Protein AF-A0A815F701-F1 (afdb_monomer_lite)

Sequence (162 aa):
MPEIGQCTHITCDNEIKELYKCHCCLRLICLYHLNIHAEITKQNNNRRLDNLRNELNTVVNTLKLIVEEKLLTIEHEQNLIKQAKKFLDISSSSIDELQNIFEKINQTIALNRLEGIMMKVEPSLSQTKYCSRVSDYNKENMNSNENSIDEAFIKLEGINLV

Secondary structure (DSSP, 8-state):
---TT----TTS-TT---EEE-TTT--EEEHHHHHHHHHHHHHHHHHHHHHHHHHHHHHHHHHHHHHHHHHHHHHHHHHHHHHHHHHHHHHHHHHHHHHHHHHHHHHHHHHHHHHHHHHHHHHHHHHHHHHTTSTTSS-SS---------------------

Structure (mmCIF, N/CA/C/O backbone):
data_AF-A0A815F701-F1
#
_entry.id   AF-A0A815F701-F1
#
loop_
_atom_site.group_PDB
_atom_site.id
_atom_site.type_symbol
_atom_site.label_atom_id
_atom_site.label_alt_id
_atom_site.label_comp_id
_atom_site.label_asym_id
_atom_site.label_entity_id
_atom_site.label_seq_id
_atom_site.pdbx_PDB_ins_code
_atom_site.Cartn_x
_atom_site.Cartn_y
_atom_site.Cartn_z
_atom_site.occupancy
_atom_site.B_iso_or_equiv
_atom_site.auth_seq_id
_atom_site.auth_comp_id
_atom_site.auth_asym_id
_atom_site.auth_atom_id
_atom_site.pdbx_PDB_model_num
ATOM 1 N N . MET A 1 1 ? 25.990 18.582 -64.275 1.00 34.72 1 MET A N 1
ATOM 2 C CA . MET A 1 1 ? 25.070 17.817 -63.406 1.00 34.72 1 MET A CA 1
ATOM 3 C C . MET A 1 1 ? 25.940 16.939 -62.521 1.00 34.72 1 MET A C 1
ATOM 5 O O . MET A 1 1 ? 26.753 16.232 -63.102 1.00 34.72 1 MET A O 1
ATOM 9 N N . PRO A 1 2 ? 25.894 17.030 -61.181 1.00 40.31 2 PRO A N 1
ATOM 10 C CA . PRO A 1 2 ? 26.675 16.122 -60.352 1.00 40.31 2 PRO A CA 1
ATOM 11 C C . PRO A 1 2 ? 26.064 14.722 -60.446 1.00 40.31 2 PRO A C 1
ATOM 13 O O . PRO A 1 2 ? 24.851 14.562 -60.306 1.00 40.31 2 PRO A O 1
ATOM 16 N N . GLU A 1 3 ? 26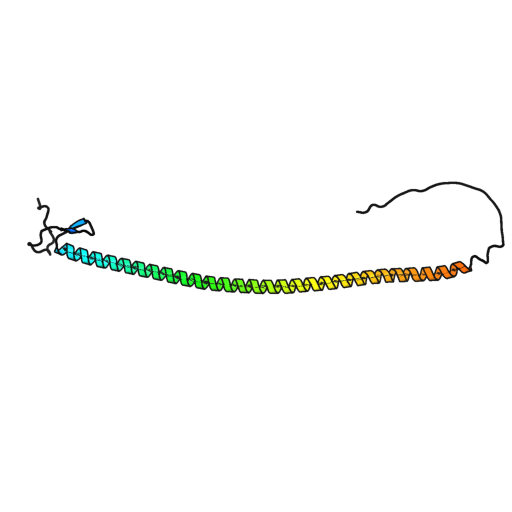.905 13.739 -60.758 1.00 44.25 3 GLU A N 1
ATOM 17 C CA . GLU A 1 3 ? 26.537 12.332 -60.877 1.00 44.25 3 GLU A CA 1
ATOM 18 C C . GLU A 1 3 ? 25.880 11.854 -59.579 1.00 44.25 3 GLU A C 1
ATOM 20 O O . GLU A 1 3 ? 26.433 11.984 -58.483 1.00 44.25 3 GLU A O 1
ATOM 25 N N . ILE A 1 4 ? 24.666 11.323 -59.711 1.00 48.84 4 ILE A N 1
ATOM 26 C CA . ILE A 1 4 ? 23.934 10.679 -58.625 1.00 48.84 4 ILE A CA 1
ATOM 27 C C . ILE A 1 4 ? 24.775 9.478 -58.194 1.00 48.84 4 ILE A C 1
ATOM 29 O O . ILE A 1 4 ? 24.791 8.463 -58.883 1.00 48.84 4 ILE A O 1
ATOM 33 N N . GLY A 1 5 ? 25.496 9.605 -57.081 1.00 55.97 5 GLY A N 1
ATOM 34 C CA . GLY A 1 5 ? 26.254 8.484 -56.535 1.00 55.97 5 GLY A CA 1
ATOM 35 C C . GLY A 1 5 ? 27.628 8.779 -55.953 1.00 55.97 5 GLY A C 1
ATOM 36 O O . GLY A 1 5 ? 28.310 7.806 -55.686 1.00 55.97 5 GLY A O 1
ATOM 37 N N . GLN A 1 6 ? 28.059 10.034 -55.759 1.00 55.12 6 GLN A N 1
ATOM 38 C CA . GLN A 1 6 ? 29.377 10.327 -55.167 1.00 55.12 6 GLN A CA 1
ATOM 39 C C . GLN A 1 6 ? 29.263 11.176 -53.895 1.00 55.12 6 GLN A C 1
ATOM 41 O O . GLN A 1 6 ? 28.536 12.169 -53.852 1.00 55.12 6 GLN A O 1
ATOM 46 N N . CYS A 1 7 ? 29.991 10.793 -52.843 1.00 62.03 7 CYS A N 1
ATOM 47 C CA . CYS A 1 7 ? 30.095 11.591 -51.622 1.00 62.03 7 CYS A CA 1
ATOM 48 C C . CYS A 1 7 ? 30.916 12.864 -51.880 1.00 62.03 7 CYS A C 1
ATOM 50 O O . CYS A 1 7 ? 32.040 12.785 -52.362 1.00 62.03 7 CYS A O 1
ATOM 52 N N . THR A 1 8 ? 30.368 14.035 -51.546 1.00 61.38 8 THR A N 1
ATOM 53 C CA . THR A 1 8 ? 31.003 15.347 -51.783 1.00 61.38 8 THR A CA 1
ATOM 54 C C . THR A 1 8 ? 31.786 15.881 -50.579 1.00 61.38 8 THR A C 1
ATOM 56 O O . THR A 1 8 ? 32.183 17.044 -50.571 1.00 61.38 8 THR A O 1
ATOM 59 N N . HIS A 1 9 ? 31.962 15.080 -49.525 1.00 64.50 9 HIS A N 1
ATOM 60 C CA . HIS A 1 9 ? 32.688 15.507 -48.330 1.00 64.50 9 HIS A CA 1
ATOM 61 C C . HIS A 1 9 ? 34.199 15.460 -48.564 1.00 64.50 9 HIS A C 1
ATOM 63 O O . HIS A 1 9 ? 34.733 14.440 -48.985 1.00 64.50 9 HIS A O 1
ATOM 69 N N . ILE A 1 10 ? 34.878 16.555 -48.208 1.00 62.44 10 ILE A N 1
ATOM 70 C CA . ILE A 1 10 ? 36.326 16.776 -48.394 1.00 62.44 10 ILE A CA 1
ATOM 71 C C . ILE A 1 10 ? 37.181 15.716 -47.673 1.00 62.44 10 ILE A C 1
ATOM 73 O O . ILE A 1 10 ? 38.316 15.469 -48.058 1.00 62.44 10 ILE A O 1
ATOM 77 N N . THR A 1 11 ? 36.635 15.076 -46.637 1.00 64.31 11 THR A N 1
ATOM 78 C CA . THR A 1 11 ? 37.301 14.038 -45.837 1.00 64.31 11 THR A CA 1
ATOM 79 C C . THR A 1 11 ? 37.167 12.624 -46.404 1.00 64.31 11 THR A C 1
ATOM 81 O O . THR A 1 11 ? 37.708 11.691 -45.820 1.00 64.31 11 THR A O 1
ATOM 84 N N . CYS A 1 12 ? 36.419 12.431 -47.493 1.00 64.31 12 CYS A N 1
ATOM 85 C CA . CYS A 1 12 ? 36.305 11.134 -48.155 1.00 64.31 12 CYS A CA 1
ATOM 86 C C . CYS A 1 12 ? 37.331 11.041 -49.281 1.00 64.31 12 CYS A C 1
ATOM 88 O O . CYS A 1 12 ? 37.270 11.821 -50.231 1.00 64.31 12 CYS A O 1
ATOM 90 N N . ASP A 1 13 ? 38.240 10.070 -49.189 1.00 60.53 13 ASP A N 1
ATOM 91 C CA . ASP A 1 13 ? 39.176 9.769 -50.269 1.00 60.53 13 ASP A CA 1
ATOM 92 C C . ASP A 1 13 ? 38.428 9.461 -51.573 1.00 60.53 13 ASP A C 1
ATOM 94 O O . ASP A 1 13 ? 37.349 8.858 -51.575 1.00 60.53 13 ASP A O 1
ATOM 98 N N . ASN A 1 14 ? 39.022 9.867 -52.699 1.00 56.03 14 ASN A N 1
ATOM 99 C CA . ASN A 1 14 ? 38.428 9.787 -54.039 1.00 56.03 14 ASN A CA 1
ATOM 100 C C . ASN A 1 14 ? 37.995 8.367 -54.464 1.00 56.03 14 ASN A C 1
ATOM 102 O O . ASN A 1 14 ? 37.222 8.242 -55.414 1.00 56.03 14 ASN A O 1
ATOM 106 N N . GLU A 1 15 ? 38.460 7.326 -53.769 1.00 53.72 15 GLU A N 1
ATOM 107 C CA . GLU A 1 15 ? 38.149 5.913 -54.018 1.00 53.72 15 GLU A CA 1
ATOM 108 C C . GLU A 1 15 ? 36.852 5.434 -53.330 1.00 53.72 15 GLU A C 1
ATOM 110 O O . GLU A 1 15 ? 36.256 4.451 -53.762 1.00 53.72 15 GLU A O 1
ATOM 115 N N . ILE A 1 16 ? 36.338 6.144 -52.314 1.00 56.97 16 ILE A N 1
ATOM 116 C CA . ILE A 1 16 ? 35.156 5.735 -51.525 1.00 56.97 16 ILE A CA 1
ATOM 117 C C . ILE A 1 16 ? 33.917 6.526 -51.967 1.00 56.97 16 ILE A C 1
ATOM 119 O O . ILE A 1 16 ? 33.257 7.215 -51.181 1.00 56.97 16 ILE A O 1
ATOM 123 N N . LYS A 1 17 ? 33.612 6.480 -53.264 1.00 63.09 17 LYS A N 1
ATOM 124 C CA . LYS A 1 17 ? 32.489 7.242 -53.826 1.00 63.09 17 LYS A CA 1
ATOM 125 C C . LYS A 1 17 ? 31.174 6.479 -53.842 1.00 63.09 17 LYS A C 1
ATOM 127 O O . LYS A 1 17 ? 30.142 7.135 -53.811 1.00 63.09 17 LYS A O 1
ATOM 132 N N . GLU A 1 18 ? 31.192 5.148 -53.804 1.00 70.69 18 GLU A N 1
ATOM 133 C CA . GLU A 1 18 ? 29.964 4.353 -53.759 1.00 70.69 18 GLU A CA 1
ATOM 134 C C . GLU A 1 18 ? 29.116 4.679 -52.522 1.00 70.69 18 GLU A C 1
ATOM 136 O O . GLU A 1 18 ? 29.595 4.699 -51.381 1.00 70.69 18 GLU A O 1
ATOM 141 N N . LEU A 1 19 ? 27.832 4.949 -52.760 1.00 79.31 19 LEU A N 1
ATOM 142 C CA . LEU A 1 19 ? 26.860 5.231 -51.714 1.00 79.31 19 LEU A CA 1
ATOM 143 C C . LEU A 1 19 ? 26.119 3.955 -51.319 1.00 79.31 19 LEU A C 1
ATOM 145 O O . LEU A 1 19 ? 25.514 3.279 -52.146 1.00 79.31 19 LEU A O 1
ATOM 149 N N . TYR A 1 20 ? 26.093 3.690 -50.021 1.00 80.56 20 TYR A N 1
ATOM 150 C CA . TYR A 1 20 ? 25.406 2.567 -49.405 1.00 80.56 20 TYR A CA 1
ATOM 151 C C . TYR A 1 20 ? 24.159 3.063 -48.679 1.00 80.56 20 TYR A C 1
ATOM 153 O O . TYR A 1 20 ? 24.140 4.147 -48.090 1.00 80.56 20 TYR A O 1
ATOM 161 N N . LYS A 1 21 ? 23.093 2.260 -48.691 1.00 80.94 21 LYS A N 1
ATOM 162 C CA . LYS A 1 21 ? 21.870 2.572 -47.950 1.00 80.94 21 LYS A CA 1
ATOM 163 C C . LYS A 1 21 ? 22.056 2.213 -46.478 1.00 80.94 21 LYS A C 1
ATOM 165 O O . LYS A 1 21 ? 22.204 1.047 -46.130 1.00 80.94 21 LYS A O 1
ATOM 170 N N . CYS A 1 22 ? 22.001 3.205 -45.598 1.00 79.56 22 CYS A N 1
ATOM 171 C CA . CYS A 1 22 ? 22.009 2.974 -44.161 1.00 79.56 22 CYS A CA 1
ATOM 172 C C . CYS A 1 22 ? 20.707 2.288 -43.725 1.00 79.56 22 CYS A C 1
ATOM 174 O O . CYS A 1 22 ? 19.621 2.826 -43.934 1.00 79.56 22 CYS A O 1
ATOM 176 N N . HIS A 1 23 ? 20.794 1.141 -43.054 1.00 80.50 23 HIS A N 1
ATOM 177 C CA . HIS A 1 23 ? 19.609 0.441 -42.547 1.00 80.50 23 HIS A CA 1
ATOM 178 C C . HIS A 1 23 ? 18.940 1.142 -41.355 1.00 80.50 23 HIS A C 1
ATOM 180 O O . HIS A 1 23 ? 17.753 0.937 -41.121 1.00 80.50 23 HIS A O 1
ATOM 186 N N . CYS A 1 24 ? 19.662 2.000 -40.627 1.00 77.00 24 CYS A N 1
ATOM 187 C CA . CYS A 1 24 ? 19.130 2.692 -39.451 1.00 77.00 24 CYS A CA 1
ATOM 188 C C . CYS A 1 24 ? 18.265 3.913 -39.803 1.00 77.00 24 CYS A C 1
ATOM 190 O O . CYS A 1 24 ? 17.319 4.215 -39.084 1.00 77.00 24 CYS A O 1
ATOM 192 N N . CYS A 1 25 ? 18.590 4.637 -40.879 1.00 80.81 25 CYS A N 1
ATOM 193 C CA . CYS A 1 25 ? 17.920 5.895 -41.243 1.00 80.81 25 CYS A CA 1
ATOM 194 C C . CYS A 1 25 ? 17.527 5.991 -42.727 1.00 80.81 25 CYS A C 1
ATOM 196 O O . CYS A 1 25 ? 17.038 7.029 -43.165 1.00 80.81 25 CYS A O 1
ATOM 198 N N . LEU A 1 26 ? 17.753 4.923 -43.502 1.00 82.44 26 LEU A N 1
ATOM 199 C CA . LEU A 1 26 ? 17.450 4.799 -44.934 1.00 82.44 26 LEU A CA 1
ATOM 200 C C . LEU A 1 26 ? 18.155 5.823 -45.844 1.00 82.44 26 LEU A C 1
ATOM 202 O O . LEU A 1 26 ? 17.826 5.908 -47.027 1.00 82.44 26 LEU A O 1
ATOM 206 N N . ARG A 1 27 ? 19.142 6.568 -45.326 1.00 80.94 27 ARG A N 1
ATOM 207 C CA . ARG A 1 27 ? 19.948 7.539 -46.086 1.00 80.94 27 ARG A CA 1
ATOM 208 C C . ARG A 1 27 ? 21.049 6.848 -46.890 1.00 80.94 27 ARG A C 1
ATOM 210 O O . ARG A 1 27 ? 21.624 5.867 -46.427 1.00 80.94 27 ARG A O 1
ATOM 217 N N . LEU A 1 28 ? 21.358 7.391 -48.065 1.00 81.50 28 LEU A N 1
ATOM 218 C CA . LEU A 1 28 ? 22.510 6.989 -48.873 1.00 81.50 28 LEU A CA 1
ATOM 219 C C . LEU A 1 28 ? 23.765 7.715 -48.376 1.00 81.50 28 LEU A C 1
ATOM 221 O O . LEU A 1 28 ? 23.789 8.944 -48.349 1.00 81.50 28 LEU A O 1
ATOM 225 N N . ILE A 1 29 ? 24.785 6.966 -47.963 1.00 82.62 29 ILE A N 1
ATOM 226 C CA . ILE A 1 29 ? 26.035 7.484 -47.388 1.00 82.62 29 ILE A CA 1
ATOM 227 C C . ILE A 1 29 ? 27.225 6.630 -47.838 1.00 82.62 29 ILE A C 1
ATOM 229 O O . ILE A 1 29 ? 27.071 5.432 -48.057 1.00 82.62 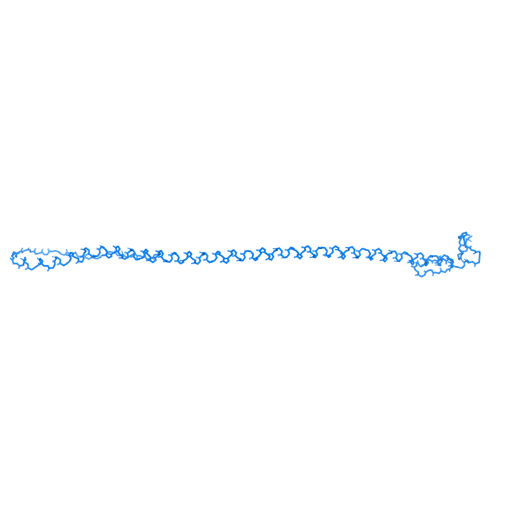29 ILE A O 1
ATOM 233 N N . CYS A 1 30 ? 28.412 7.224 -47.993 1.00 84.25 30 CYS A N 1
ATOM 234 C CA . CYS A 1 30 ? 29.614 6.447 -48.315 1.00 84.25 30 CYS A CA 1
ATOM 235 C C . CYS A 1 30 ? 30.034 5.559 -47.136 1.00 84.25 30 CYS A C 1
ATOM 237 O O . CYS A 1 30 ? 29.624 5.792 -45.996 1.00 84.25 30 CYS A O 1
ATOM 239 N N . LEU A 1 31 ? 30.888 4.570 -47.401 1.00 81.38 31 LEU A N 1
ATOM 240 C CA . LEU A 1 31 ? 31.313 3.583 -46.405 1.00 81.38 31 LEU A CA 1
ATOM 241 C C . LEU A 1 31 ? 31.932 4.216 -45.143 1.00 81.38 31 LEU A C 1
ATOM 243 O O . LEU A 1 31 ? 31.617 3.806 -44.027 1.00 81.38 31 LEU A O 1
ATOM 247 N N . TYR A 1 32 ? 32.748 5.263 -45.302 1.00 82.06 32 TYR A N 1
ATOM 248 C CA . TYR A 1 32 ? 33.343 5.994 -44.177 1.00 82.06 32 TYR A CA 1
ATOM 249 C C . TYR A 1 32 ? 32.273 6.629 -43.272 1.00 82.06 32 TYR A C 1
ATOM 251 O O . TYR A 1 32 ? 32.237 6.391 -42.063 1.00 82.06 32 TYR A O 1
ATOM 259 N N . HIS A 1 33 ? 31.336 7.376 -43.861 1.00 82.31 33 HIS A N 1
ATOM 260 C CA . HIS A 1 33 ? 30.236 7.989 -43.116 1.00 82.31 33 HIS A CA 1
ATOM 261 C C . HIS A 1 33 ? 29.234 6.962 -42.579 1.00 82.31 33 HIS A C 1
ATOM 263 O O . HIS A 1 33 ? 28.594 7.232 -41.566 1.00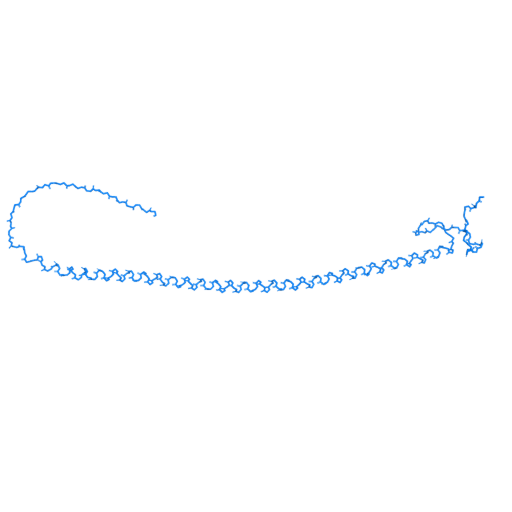 82.31 33 HIS A O 1
ATOM 269 N N . LEU A 1 34 ? 29.103 5.788 -43.208 1.00 83.69 34 LEU A N 1
ATOM 270 C CA . LEU A 1 34 ? 28.286 4.683 -42.707 1.00 83.69 34 LEU A CA 1
ATOM 271 C C . LEU A 1 34 ? 28.817 4.155 -41.371 1.00 83.69 34 LEU A C 1
ATOM 273 O O . LEU A 1 34 ? 28.028 3.999 -40.439 1.00 83.69 34 LEU A O 1
ATOM 277 N N . ASN A 1 35 ? 30.133 3.956 -41.255 1.00 83.00 35 ASN A N 1
ATOM 278 C CA . ASN A 1 35 ? 30.764 3.524 -40.005 1.00 83.00 35 ASN A CA 1
ATOM 279 C C . ASN A 1 35 ? 30.598 4.572 -38.896 1.00 83.00 35 ASN A C 1
ATOM 281 O O . ASN A 1 35 ? 30.107 4.242 -37.817 1.00 83.00 35 ASN A O 1
ATOM 285 N N . ILE A 1 36 ? 30.884 5.847 -39.184 1.00 85.62 36 ILE A N 1
ATOM 286 C CA . ILE A 1 36 ? 30.683 6.945 -38.221 1.00 85.62 36 ILE A CA 1
ATOM 287 C C . ILE A 1 36 ? 29.215 7.041 -37.793 1.00 85.62 36 ILE A C 1
ATOM 289 O O . ILE A 1 36 ? 28.902 7.159 -36.609 1.00 85.62 36 ILE A O 1
ATOM 293 N N . HIS A 1 37 ? 28.283 6.965 -38.744 1.00 84.69 37 HIS A N 1
ATOM 294 C CA . HIS A 1 37 ? 26.856 7.029 -38.448 1.00 84.69 37 HIS A CA 1
ATOM 295 C C . HIS A 1 37 ? 26.404 5.851 -37.573 1.00 84.69 37 HIS A C 1
ATOM 297 O O . HIS A 1 37 ? 25.588 6.042 -36.667 1.00 84.69 37 HIS A O 1
ATOM 303 N N . ALA A 1 38 ? 26.919 4.641 -37.813 1.00 85.62 38 ALA A N 1
ATOM 304 C CA . ALA A 1 38 ? 26.639 3.472 -36.984 1.00 85.62 38 ALA A CA 1
ATOM 305 C C . ALA A 1 38 ? 27.147 3.665 -35.543 1.00 85.62 38 ALA A C 1
ATOM 307 O O . ALA A 1 38 ? 26.405 3.398 -34.593 1.00 85.62 38 ALA A O 1
ATOM 308 N N . GLU A 1 39 ? 28.359 4.198 -35.369 1.00 88.88 39 GLU A N 1
ATOM 309 C CA . GLU A 1 39 ? 28.930 4.506 -34.053 1.00 88.88 39 GLU A CA 1
ATOM 310 C C . GLU A 1 39 ? 28.128 5.576 -33.305 1.00 88.88 39 GLU A C 1
ATOM 312 O O . GLU A 1 39 ? 27.734 5.355 -32.157 1.00 88.88 39 GLU A O 1
ATOM 317 N N . ILE A 1 40 ? 27.804 6.693 -33.963 1.00 89.12 40 ILE A N 1
ATOM 318 C CA . ILE A 1 40 ? 26.986 7.769 -33.384 1.00 89.12 40 ILE A CA 1
ATOM 319 C C . ILE A 1 40 ? 25.601 7.242 -32.993 1.00 89.12 40 ILE A C 1
ATOM 321 O O . ILE A 1 40 ? 25.105 7.528 -31.903 1.00 89.12 40 ILE A O 1
ATOM 325 N N . THR A 1 41 ? 24.972 6.434 -33.852 1.00 88.38 41 THR A N 1
ATOM 326 C CA . THR A 1 41 ? 23.658 5.835 -33.566 1.00 88.38 41 THR A CA 1
ATOM 327 C C . THR A 1 41 ? 23.726 4.938 -32.331 1.00 88.38 41 THR A C 1
ATOM 329 O O . THR A 1 41 ? 22.868 5.025 -31.451 1.00 88.38 41 THR A O 1
ATOM 332 N N . LYS A 1 42 ? 24.772 4.112 -32.219 1.00 90.94 42 LYS A N 1
ATOM 333 C CA . LYS A 1 42 ? 25.002 3.253 -31.052 1.00 90.94 42 LYS A CA 1
ATOM 334 C C . LYS A 1 42 ? 25.203 4.074 -29.775 1.00 90.94 42 LYS A C 1
ATOM 336 O O . LYS A 1 42 ? 24.579 3.769 -28.760 1.00 90.94 42 LYS A O 1
ATOM 341 N N . GLN A 1 43 ? 26.020 5.125 -29.820 1.00 93.62 43 GLN A N 1
ATOM 342 C CA . GLN A 1 43 ? 26.246 6.014 -28.676 1.00 93.62 43 GLN A CA 1
ATOM 343 C C . GLN A 1 43 ? 24.960 6.721 -28.233 1.00 93.62 43 GLN A C 1
ATOM 345 O O . GLN A 1 43 ? 24.647 6.740 -27.043 1.00 93.62 43 GLN A O 1
ATOM 350 N N . ASN A 1 44 ? 24.174 7.238 -29.180 1.00 93.06 44 ASN A N 1
ATOM 351 C CA . ASN A 1 44 ? 22.894 7.883 -28.887 1.00 93.06 44 ASN A CA 1
ATOM 352 C C . ASN A 1 44 ? 21.896 6.912 -28.248 1.00 93.06 44 ASN A C 1
ATOM 354 O O . ASN A 1 44 ? 21.219 7.271 -27.284 1.00 93.06 44 ASN A O 1
ATOM 358 N N . ASN A 1 45 ? 21.834 5.673 -28.743 1.00 92.50 45 ASN A N 1
ATOM 359 C CA . ASN A 1 45 ? 20.985 4.636 -28.162 1.00 92.50 45 ASN A CA 1
ATOM 360 C C . ASN A 1 45 ? 21.412 4.286 -26.734 1.00 92.50 45 ASN A C 1
ATOM 362 O O . ASN A 1 45 ? 20.556 4.208 -25.856 1.00 92.50 45 ASN A O 1
ATOM 366 N N . ASN A 1 46 ? 22.715 4.146 -26.477 1.00 95.44 46 ASN A N 1
ATOM 367 C CA . ASN A 1 46 ? 23.230 3.905 -25.128 1.00 95.44 46 ASN A CA 1
ATOM 368 C C . ASN A 1 46 ? 22.874 5.054 -24.180 1.00 95.44 46 ASN A C 1
ATOM 370 O O . ASN A 1 46 ? 22.301 4.816 -23.123 1.00 95.44 46 ASN A O 1
ATOM 374 N N . ARG A 1 47 ? 23.095 6.306 -24.600 1.00 95.81 47 ARG A N 1
ATOM 375 C CA . ARG A 1 47 ? 22.729 7.485 -23.806 1.00 95.81 47 ARG A CA 1
ATOM 376 C C . ARG A 1 47 ? 21.233 7.527 -23.499 1.00 95.81 47 ARG A C 1
ATOM 378 O O . ARG A 1 47 ? 20.838 7.851 -22.383 1.00 95.81 47 ARG A O 1
ATOM 385 N N . ARG A 1 48 ? 20.388 7.183 -24.475 1.00 95.88 48 ARG A N 1
ATOM 386 C CA . ARG A 1 48 ? 18.937 7.102 -24.272 1.00 95.88 48 ARG A CA 1
ATOM 387 C C . ARG A 1 48 ? 18.570 6.009 -23.269 1.00 95.88 48 ARG A C 1
ATOM 389 O O . ARG A 1 48 ? 17.720 6.248 -22.419 1.00 95.88 48 ARG A O 1
ATOM 396 N N . LEU A 1 49 ? 19.197 4.836 -23.353 1.00 96.94 49 LEU A N 1
ATOM 397 C CA . LEU A 1 49 ? 18.983 3.754 -22.391 1.00 96.94 49 LEU A CA 1
ATOM 398 C C . LEU A 1 49 ? 19.409 4.157 -20.978 1.00 96.94 49 LEU A C 1
ATOM 400 O O . LEU A 1 49 ? 18.687 3.865 -20.030 1.00 96.94 49 LEU A O 1
ATOM 404 N N . ASP A 1 50 ? 20.531 4.856 -20.832 1.00 97.12 50 ASP A N 1
ATOM 405 C CA . ASP A 1 50 ? 21.002 5.323 -19.528 1.00 97.12 50 ASP A CA 1
ATOM 406 C C . ASP A 1 50 ? 20.076 6.393 -18.938 1.00 97.12 50 ASP A C 1
ATOM 408 O O . ASP A 1 50 ? 19.751 6.331 -17.754 1.00 97.12 50 ASP A O 1
ATOM 412 N N . ASN A 1 51 ? 19.551 7.307 -19.761 1.00 97.31 51 ASN A N 1
ATOM 413 C CA . ASN A 1 51 ? 18.521 8.252 -19.324 1.00 97.31 51 ASN A CA 1
ATOM 414 C C . ASN A 1 51 ? 17.262 7.525 -18.830 1.00 97.31 51 ASN A C 1
ATOM 416 O O . ASN A 1 51 ? 16.788 7.814 -17.737 1.00 97.31 51 ASN A O 1
ATOM 420 N N . LEU A 1 52 ? 16.765 6.539 -19.588 1.00 97.75 52 LEU A N 1
ATOM 421 C CA . LEU A 1 52 ? 15.593 5.750 -19.193 1.00 97.75 52 LEU A CA 1
ATOM 422 C C . LEU A 1 52 ? 15.835 4.960 -17.901 1.00 97.75 52 LEU A C 1
ATOM 424 O O . LEU A 1 52 ? 14.945 4.864 -17.060 1.00 97.75 52 LEU A O 1
ATOM 428 N N . ARG A 1 53 ? 17.040 4.409 -17.712 1.00 97.94 53 ARG A N 1
ATOM 429 C CA . ARG A 1 53 ? 17.430 3.746 -16.458 1.00 97.94 53 ARG A CA 1
ATOM 430 C C . ARG A 1 53 ? 17.425 4.721 -15.287 1.00 97.94 53 ARG A C 1
ATOM 432 O O . ARG A 1 53 ? 16.941 4.369 -14.216 1.00 97.94 53 ARG A O 1
ATOM 439 N N . ASN A 1 54 ? 17.938 5.931 -15.486 1.00 97.69 54 ASN A N 1
ATOM 440 C CA . ASN A 1 54 ? 17.954 6.958 -14.450 1.00 97.69 54 ASN A CA 1
ATOM 441 C C . ASN A 1 54 ? 16.537 7.414 -14.091 1.00 97.69 54 ASN A C 1
ATOM 443 O O . ASN A 1 54 ? 16.203 7.442 -12.911 1.00 97.69 54 ASN A O 1
ATOM 447 N N . GLU A 1 55 ? 15.691 7.686 -15.086 1.00 97.94 55 GLU A N 1
ATOM 448 C CA . GLU A 1 55 ? 14.278 8.021 -14.875 1.00 97.94 55 GLU A CA 1
ATOM 449 C C . GLU A 1 55 ? 13.550 6.911 -14.109 1.00 97.94 55 GLU A C 1
ATOM 451 O O . GLU A 1 55 ? 12.868 7.184 -13.120 1.00 97.94 55 GLU A O 1
ATOM 456 N N . LEU A 1 56 ? 13.754 5.648 -14.502 1.00 98.06 56 LEU A N 1
ATOM 457 C CA . LEU A 1 56 ? 13.185 4.498 -13.803 1.00 98.06 56 LEU A CA 1
ATOM 458 C C . LEU A 1 56 ? 13.659 4.432 -12.347 1.00 98.06 56 LEU A C 1
ATOM 460 O O . LEU A 1 56 ? 12.839 4.259 -11.448 1.00 98.06 56 LEU A O 1
ATOM 464 N N . ASN A 1 57 ? 14.958 4.606 -12.096 1.00 98.12 57 ASN A N 1
ATOM 465 C CA . ASN A 1 57 ? 15.512 4.608 -10.742 1.00 98.12 57 ASN A CA 1
ATOM 466 C C . ASN A 1 57 ? 14.919 5.733 -9.886 1.00 98.12 57 ASN A C 1
ATOM 468 O O . ASN A 1 57 ? 14.592 5.508 -8.721 1.00 98.12 57 ASN A O 1
ATOM 472 N N . THR A 1 58 ? 14.735 6.927 -10.451 1.00 98.19 58 THR A N 1
ATOM 473 C CA . THR A 1 58 ? 14.075 8.038 -9.760 1.00 98.19 58 THR A CA 1
ATOM 474 C C . THR A 1 58 ? 12.642 7.675 -9.386 1.00 98.19 58 THR A C 1
ATOM 476 O O . THR A 1 58 ? 12.276 7.808 -8.221 1.00 98.19 58 THR A O 1
ATOM 479 N N . VAL A 1 59 ? 11.854 7.151 -10.330 1.00 98.31 59 VAL A N 1
ATOM 480 C CA . VAL A 1 59 ? 10.461 6.748 -10.079 1.00 98.31 59 VAL A CA 1
ATOM 481 C C . VAL A 1 59 ? 10.380 5.660 -9.009 1.00 98.31 59 VAL A C 1
ATOM 483 O O . VAL A 1 59 ? 9.561 5.760 -8.097 1.00 98.31 59 VAL A O 1
ATOM 486 N N . VAL A 1 60 ? 11.246 4.646 -9.074 1.00 98.44 60 VAL A N 1
ATOM 487 C CA . VAL A 1 60 ? 11.304 3.567 -8.076 1.00 98.44 60 VAL A CA 1
ATOM 488 C C . VAL A 1 60 ? 11.610 4.122 -6.686 1.00 98.44 60 VAL A C 1
ATOM 490 O O . VAL A 1 60 ? 10.939 3.756 -5.721 1.00 98.44 60 VAL A O 1
ATOM 493 N N . ASN A 1 61 ? 12.571 5.039 -6.572 1.00 98.00 61 ASN A N 1
ATOM 494 C CA . ASN A 1 61 ? 12.911 5.661 -5.295 1.00 98.00 61 ASN A CA 1
ATOM 495 C C . ASN A 1 61 ? 11.760 6.513 -4.748 1.00 98.00 61 ASN A C 1
ATOM 497 O O . ASN A 1 61 ? 11.447 6.427 -3.562 1.00 98.00 61 ASN A O 1
ATOM 501 N N . THR A 1 62 ? 11.087 7.290 -5.598 1.00 98.19 62 THR A N 1
ATOM 502 C CA . THR A 1 62 ? 9.909 8.068 -5.194 1.00 98.19 62 THR A CA 1
ATOM 503 C C . THR A 1 62 ? 8.781 7.160 -4.711 1.00 98.19 62 THR A C 1
ATOM 505 O O . THR A 1 62 ? 8.203 7.413 -3.658 1.00 98.19 62 THR A O 1
ATOM 508 N N . LEU A 1 63 ? 8.493 6.074 -5.433 1.00 98.25 63 LEU A N 1
ATOM 509 C CA . LEU A 1 63 ? 7.480 5.101 -5.023 1.00 98.25 63 LEU A CA 1
ATOM 510 C C . LEU A 1 63 ? 7.824 4.454 -3.683 1.00 98.25 63 LEU A C 1
ATOM 512 O O . LEU A 1 63 ? 6.942 4.301 -2.843 1.00 98.25 63 LEU A O 1
ATOM 516 N N . LYS A 1 64 ? 9.097 4.116 -3.457 1.00 98.12 64 LYS A N 1
ATOM 517 C CA . LYS A 1 64 ? 9.555 3.556 -2.183 1.00 98.12 64 LYS A CA 1
ATOM 518 C C . LYS A 1 64 ? 9.272 4.505 -1.014 1.00 98.12 64 LYS A C 1
ATOM 520 O O . LYS A 1 64 ? 8.692 4.071 -0.024 1.00 98.12 64 LYS A O 1
ATOM 525 N N . LEU A 1 65 ? 9.603 5.790 -1.160 1.00 98.06 65 LEU A N 1
ATOM 526 C CA . LEU A 1 65 ? 9.341 6.804 -0.132 1.00 98.06 65 LEU A CA 1
ATOM 527 C C . LEU A 1 65 ? 7.842 6.967 0.151 1.00 98.06 65 LEU A C 1
ATOM 529 O O . LEU A 1 65 ? 7.437 7.012 1.308 1.00 98.06 65 LEU A O 1
ATOM 533 N N . ILE A 1 66 ? 7.009 6.993 -0.895 1.00 98.12 66 ILE A N 1
ATOM 534 C CA . ILE A 1 66 ? 5.549 7.080 -0.744 1.00 98.12 66 ILE A CA 1
ATOM 535 C C . ILE A 1 66 ? 5.012 5.866 0.021 1.00 98.12 66 ILE A C 1
ATOM 537 O O . ILE A 1 66 ? 4.164 6.010 0.899 1.00 98.12 66 ILE A O 1
ATOM 541 N N . VAL A 1 67 ? 5.488 4.661 -0.302 1.00 98.31 67 VAL A N 1
ATOM 542 C CA . VAL A 1 67 ? 5.070 3.438 0.396 1.00 98.31 67 VAL A CA 1
ATOM 543 C C . VAL A 1 67 ? 5.464 3.494 1.871 1.00 98.31 67 VAL A C 1
ATOM 545 O O . VAL A 1 67 ? 4.630 3.197 2.722 1.00 98.31 67 VAL A O 1
ATOM 548 N N . GLU A 1 68 ? 6.690 3.911 2.185 1.00 98.25 68 GLU A N 1
ATOM 549 C CA . GLU A 1 68 ? 7.158 4.069 3.568 1.00 98.25 68 GLU A CA 1
ATOM 550 C C . GLU A 1 68 ? 6.296 5.075 4.351 1.00 98.25 68 GLU A C 1
ATOM 552 O O . GLU A 1 68 ? 5.838 4.772 5.453 1.00 98.25 68 GLU A O 1
ATOM 557 N N . GLU A 1 69 ? 5.976 6.229 3.760 1.00 98.12 69 GLU A N 1
ATOM 558 C CA . GLU A 1 69 ? 5.094 7.234 4.368 1.00 98.12 69 GLU A CA 1
ATOM 559 C C . GLU A 1 69 ? 3.677 6.688 4.623 1.00 98.12 69 GLU A C 1
ATOM 561 O O . GLU A 1 69 ? 3.082 6.901 5.687 1.00 98.12 69 GLU A O 1
ATOM 566 N N . LYS A 1 70 ? 3.124 5.938 3.662 1.00 98.19 70 LYS A N 1
ATOM 567 C CA . LYS A 1 70 ? 1.800 5.321 3.812 1.00 98.19 70 LYS A CA 1
ATOM 568 C C . LYS A 1 70 ? 1.780 4.235 4.877 1.00 98.19 70 LYS A C 1
ATOM 570 O O . LYS A 1 70 ? 0.793 4.149 5.602 1.00 98.19 70 LYS A O 1
ATOM 575 N N . LEU A 1 71 ? 2.851 3.459 5.023 1.00 98.31 71 LEU A N 1
ATOM 576 C CA . LEU A 1 71 ? 2.961 2.478 6.103 1.00 98.31 71 LEU A CA 1
ATOM 577 C C . LEU A 1 71 ? 2.938 3.152 7.479 1.00 98.31 71 LEU A C 1
ATOM 579 O O . LEU A 1 71 ? 2.177 2.721 8.343 1.00 98.31 71 LEU A O 1
ATOM 583 N N . LEU A 1 72 ? 3.681 4.248 7.655 1.00 97.88 72 LEU A N 1
ATOM 584 C CA . LEU A 1 72 ? 3.658 5.029 8.898 1.00 97.88 72 LEU A CA 1
ATOM 585 C C . LEU A 1 72 ? 2.266 5.609 9.189 1.00 97.88 72 LEU A C 1
ATOM 587 O O . LEU A 1 72 ? 1.801 5.580 10.329 1.00 97.88 72 LEU A O 1
ATOM 591 N N . THR A 1 73 ? 1.577 6.097 8.155 1.00 98.00 73 THR A N 1
ATOM 592 C CA . THR A 1 73 ? 0.205 6.615 8.285 1.00 98.00 73 THR A CA 1
ATOM 593 C C . THR A 1 73 ? -0.754 5.520 8.755 1.00 98.00 73 THR A C 1
ATOM 595 O O . THR A 1 73 ? -1.510 5.723 9.703 1.00 98.00 73 THR A O 1
ATOM 598 N N . ILE A 1 74 ? -0.686 4.335 8.141 1.00 98.25 74 ILE A N 1
ATOM 599 C CA . ILE A 1 74 ? -1.518 3.182 8.511 1.00 98.25 74 ILE A CA 1
ATOM 600 C C . ILE A 1 74 ? -1.249 2.761 9.959 1.00 98.25 74 ILE A C 1
ATOM 602 O O . ILE A 1 74 ? -2.188 2.505 10.712 1.00 98.25 74 ILE A O 1
ATOM 606 N N . GLU A 1 75 ? 0.015 2.696 10.374 1.00 98.38 75 GLU A N 1
ATOM 607 C CA . GLU A 1 75 ? 0.376 2.357 11.752 1.00 98.38 75 GLU A CA 1
ATOM 608 C C . GLU A 1 75 ? -0.193 3.376 12.751 1.00 98.38 75 GLU A C 1
ATOM 610 O O . GLU A 1 75 ? -0.748 3.004 13.792 1.00 98.38 75 GLU A O 1
ATOM 615 N N . HIS A 1 76 ? -0.120 4.666 12.416 1.00 98.19 76 HIS A N 1
ATOM 616 C CA . HIS A 1 76 ? -0.700 5.725 13.231 1.00 98.19 76 HIS A CA 1
ATOM 617 C C . HIS A 1 76 ? -2.224 5.582 13.361 1.00 98.19 76 HIS A C 1
ATOM 619 O O . HIS A 1 76 ? -2.749 5.587 14.477 1.00 98.19 76 HIS A O 1
ATOM 625 N N . GLU A 1 77 ? -2.935 5.376 12.252 1.00 98.38 77 GLU A N 1
ATOM 626 C CA . GLU A 1 77 ? -4.386 5.164 12.253 1.00 98.38 77 GLU A CA 1
ATOM 627 C C . GLU A 1 77 ? -4.786 3.925 13.063 1.00 98.38 77 GLU A C 1
ATOM 629 O O . GLU A 1 77 ? -5.723 3.975 13.861 1.00 98.38 77 GLU A O 1
ATOM 634 N N . GLN A 1 78 ? -4.042 2.822 12.944 1.00 98.31 78 GLN A N 1
ATOM 635 C CA . GLN A 1 78 ? -4.274 1.628 13.757 1.00 98.31 78 GLN A CA 1
ATOM 636 C C . GLN A 1 78 ? -4.120 1.911 15.254 1.00 98.31 78 GLN A C 1
ATOM 638 O O . GLN A 1 78 ? -4.895 1.396 16.066 1.00 98.31 78 GLN A O 1
ATOM 643 N N . ASN A 1 79 ? -3.144 2.734 15.639 1.00 98.06 79 ASN A N 1
ATOM 644 C CA . ASN A 1 79 ? -2.965 3.142 17.028 1.00 98.06 79 ASN A CA 1
ATOM 645 C C . ASN A 1 79 ? -4.116 4.027 17.522 1.00 98.06 79 ASN A C 1
ATOM 647 O O . ASN A 1 79 ? -4.583 3.822 18.645 1.00 98.06 79 ASN A O 1
ATOM 651 N N . LEU A 1 80 ? -4.621 4.946 16.696 1.00 98.19 80 LEU A N 1
ATOM 652 C CA . LEU A 1 80 ? -5.810 5.740 17.021 1.00 98.19 80 LEU A CA 1
ATOM 653 C C . LEU A 1 80 ? -7.052 4.856 17.186 1.00 98.19 80 LEU A C 1
ATOM 655 O O . LEU A 1 80 ? -7.773 4.987 18.173 1.00 98.19 80 LEU A O 1
ATOM 659 N N . ILE A 1 81 ? -7.261 3.890 16.287 1.00 98.38 81 ILE A N 1
ATOM 660 C CA . ILE A 1 81 ? -8.370 2.929 16.379 1.00 98.38 81 ILE A CA 1
ATOM 661 C C . ILE A 1 81 ? -8.280 2.115 17.675 1.00 98.38 81 ILE A C 1
ATOM 663 O O . ILE A 1 81 ? -9.288 1.917 18.353 1.00 98.38 81 ILE A O 1
ATOM 667 N N . LYS A 1 82 ? -7.082 1.653 18.059 1.00 98.25 82 LYS A N 1
ATOM 668 C CA . LYS A 1 82 ? -6.878 0.938 19.331 1.00 98.25 82 LYS A CA 1
ATOM 669 C C . LYS A 1 82 ? -7.228 1.809 20.540 1.00 98.25 82 LYS A C 1
ATOM 671 O O . LYS A 1 82 ? -7.831 1.307 21.485 1.00 98.25 82 LYS A O 1
ATOM 676 N N . GLN A 1 83 ? -6.863 3.091 20.522 1.00 97.88 83 GLN A N 1
ATOM 677 C CA . GLN A 1 83 ? -7.210 4.030 21.593 1.00 97.88 83 GLN A CA 1
ATOM 678 C C . GLN A 1 83 ? -8.720 4.278 21.661 1.00 97.88 83 GLN A C 1
ATOM 680 O O . GLN A 1 83 ? -9.297 4.207 22.744 1.00 97.88 83 GLN A O 1
ATOM 685 N N . ALA A 1 84 ? -9.370 4.479 20.513 1.00 97.69 84 ALA A N 1
ATOM 686 C CA . ALA A 1 84 ? -10.816 4.654 20.434 1.00 97.69 84 ALA A CA 1
ATOM 687 C C . ALA A 1 84 ? -11.572 3.431 20.976 1.00 97.69 84 ALA A C 1
ATOM 689 O O . ALA A 1 84 ? -12.507 3.588 21.755 1.00 97.69 84 ALA A O 1
ATOM 690 N N . LYS A 1 85 ? -11.126 2.211 20.639 1.00 97.69 85 LYS A N 1
ATOM 691 C CA . LYS A 1 85 ? -11.701 0.973 21.191 1.00 97.69 85 LYS A CA 1
ATOM 692 C C . LYS A 1 85 ? -11.611 0.927 22.714 1.00 97.69 85 LYS A C 1
ATOM 694 O O . LYS A 1 85 ? -12.627 0.729 23.362 1.00 97.69 85 LYS A O 1
ATOM 699 N N . LYS A 1 86 ? -10.438 1.216 23.287 1.00 97.19 86 LYS A N 1
ATOM 700 C CA . LYS A 1 86 ? -10.275 1.277 24.750 1.00 97.19 86 LYS A CA 1
ATOM 701 C C . LYS A 1 86 ? -11.227 2.282 25.399 1.00 97.19 86 LYS A C 1
ATOM 703 O O . LYS A 1 86 ? -11.786 2.002 26.451 1.00 97.19 86 LYS A O 1
ATOM 708 N N . PHE A 1 87 ? -11.405 3.450 24.785 1.00 97.12 87 PHE A N 1
ATOM 709 C CA . PHE A 1 87 ? -12.326 4.463 25.296 1.00 97.12 87 PHE A CA 1
ATOM 710 C C . PHE A 1 87 ? -13.785 3.990 25.261 1.00 97.12 87 PHE A C 1
ATOM 712 O O . PHE A 1 87 ? -14.527 4.212 26.219 1.00 97.12 87 PHE A O 1
ATOM 719 N N . LEU A 1 88 ? -14.189 3.316 24.181 1.00 97.50 88 LEU A N 1
ATOM 720 C CA . LEU A 1 88 ? -15.518 2.716 24.065 1.00 97.50 88 LEU A CA 1
ATOM 721 C C . LEU A 1 88 ? -15.736 1.621 25.111 1.00 97.50 88 LEU A C 1
ATOM 723 O O . LEU A 1 88 ? -16.783 1.620 25.750 1.00 97.50 88 LEU A O 1
ATOM 727 N N . ASP A 1 89 ? -14.746 0.757 25.340 1.00 97.06 89 ASP A N 1
ATOM 728 C CA . ASP A 1 89 ? -14.830 -0.309 26.345 1.00 97.06 89 ASP A CA 1
ATOM 729 C C . ASP A 1 89 ? -15.020 0.271 27.757 1.00 97.06 89 ASP A C 1
ATOM 731 O O . ASP A 1 89 ? -15.903 -0.160 28.498 1.00 97.06 89 ASP A O 1
ATOM 735 N N . ILE A 1 90 ? -14.244 1.305 28.111 1.00 96.69 90 ILE A N 1
ATOM 736 C CA . ILE A 1 90 ? -14.386 2.018 29.391 1.00 96.69 90 ILE A CA 1
ATOM 737 C C . ILE A 1 90 ? -15.776 2.650 29.498 1.00 96.69 90 ILE A C 1
ATOM 739 O O . ILE A 1 90 ? -16.447 2.496 30.515 1.00 96.69 90 ILE A O 1
ATOM 743 N N . SER A 1 91 ? -16.225 3.330 28.442 1.00 96.56 91 SER A N 1
ATOM 744 C CA . SER A 1 91 ? -17.532 3.992 28.428 1.00 96.56 91 SER A CA 1
ATOM 745 C C . SER A 1 91 ? -18.677 2.990 28.576 1.00 96.56 91 SER A C 1
ATOM 747 O O . SER A 1 91 ? -19.620 3.257 29.315 1.00 96.56 91 SER A O 1
ATOM 749 N N . SER A 1 92 ? -18.584 1.828 27.922 1.00 96.88 92 SER A N 1
ATOM 750 C CA . SER A 1 92 ? -19.559 0.744 28.061 1.00 96.88 92 SER A CA 1
ATOM 751 C C . SER A 1 92 ? -19.620 0.250 29.503 1.00 96.88 92 SER A C 1
ATOM 753 O O . SER A 1 92 ? -20.701 0.200 30.079 1.00 96.88 92 SER A O 1
ATOM 755 N N . SER A 1 93 ? -18.463 -0.015 30.119 1.00 95.94 93 SER A N 1
ATOM 756 C CA . SER A 1 93 ? -18.396 -0.428 31.525 1.00 95.94 93 SER A CA 1
ATOM 757 C C . SER A 1 93 ? -19.019 0.615 32.458 1.00 95.94 93 SER A C 1
ATOM 759 O O . SER A 1 93 ? -19.762 0.266 33.371 1.00 95.94 93 SER A O 1
ATOM 761 N N . SER A 1 94 ? -18.762 1.905 32.225 1.00 95.81 94 SER A N 1
ATOM 762 C CA . SER A 1 94 ? -19.368 2.979 33.020 1.00 95.81 94 SER A CA 1
ATOM 763 C C . SER A 1 94 ? -20.886 3.068 32.839 1.00 95.81 94 SER A C 1
ATOM 765 O O . SER A 1 94 ? -21.598 3.368 33.795 1.00 95.81 94 SER A O 1
ATOM 767 N N . ILE A 1 95 ? -21.405 2.803 31.636 1.00 96.31 95 ILE A N 1
ATOM 768 C CA . ILE A 1 95 ? -22.852 2.742 31.390 1.00 96.31 95 ILE A CA 1
ATOM 769 C C . ILE A 1 95 ? -23.472 1.579 32.171 1.00 96.31 95 ILE A C 1
ATOM 771 O O . ILE A 1 95 ? -24.492 1.781 32.830 1.00 96.31 95 ILE A O 1
ATOM 775 N N . ASP A 1 96 ? -22.847 0.404 32.153 1.00 96.06 96 ASP A N 1
ATOM 776 C CA . ASP A 1 96 ? -23.329 -0.775 32.880 1.00 96.06 96 ASP A CA 1
ATOM 777 C C . ASP A 1 96 ? -23.350 -0.528 34.402 1.00 96.06 96 ASP A C 1
ATOM 779 O O . ASP A 1 96 ? -24.318 -0.860 35.094 1.00 96.06 96 ASP A O 1
ATOM 783 N N . GLU A 1 97 ? -22.319 0.132 34.938 1.00 95.75 97 GLU A N 1
ATOM 784 C CA . GLU A 1 97 ? -22.275 0.551 36.344 1.00 95.75 97 GLU A CA 1
ATOM 785 C C . GLU A 1 97 ? -23.402 1.533 36.691 1.00 95.75 97 GLU A C 1
ATOM 787 O O . GLU A 1 97 ? -24.083 1.365 37.708 1.00 95.75 97 GLU A O 1
ATOM 792 N N . LEU A 1 98 ? -23.642 2.537 35.841 1.00 95.69 98 LEU A N 1
ATOM 793 C CA . LEU A 1 98 ? -24.729 3.500 36.028 1.00 95.69 98 LEU A CA 1
ATOM 794 C C . LEU A 1 98 ? -26.105 2.829 35.984 1.00 95.69 98 LEU A C 1
ATOM 796 O O . LEU A 1 98 ? -26.972 3.178 36.787 1.00 95.69 98 LEU A O 1
ATOM 800 N N . GLN A 1 99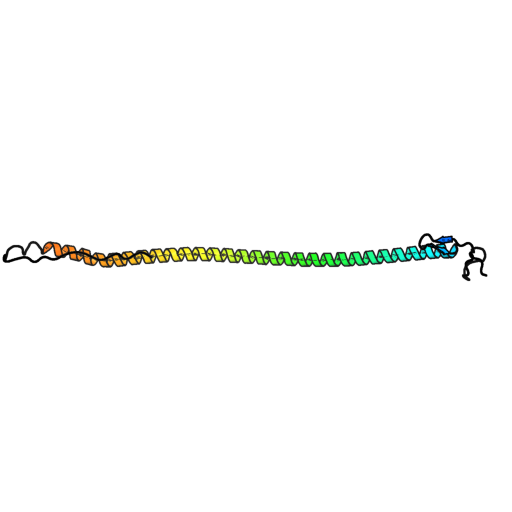 ? -26.307 1.854 35.096 1.00 95.12 99 GLN A N 1
ATOM 801 C CA . GLN A 1 99 ? -27.547 1.077 35.034 1.00 95.12 99 GLN A CA 1
ATOM 802 C C . GLN A 1 99 ? -27.793 0.313 36.340 1.00 95.12 99 GLN A C 1
ATOM 804 O O . GLN A 1 99 ? -28.889 0.391 36.896 1.00 95.12 99 GLN A O 1
ATOM 809 N N . ASN A 1 100 ? -26.766 -0.344 36.883 1.00 94.75 100 ASN A N 1
ATOM 810 C CA . ASN A 1 100 ? -26.852 -1.051 38.164 1.00 94.75 100 ASN A CA 1
ATOM 811 C C . ASN A 1 100 ? -27.171 -0.091 39.329 1.00 94.75 100 ASN A C 1
ATOM 813 O O . ASN A 1 100 ? -28.015 -0.374 40.181 1.00 94.75 100 ASN A O 1
ATOM 817 N N . ILE A 1 101 ? -26.539 1.087 39.358 1.00 94.81 101 ILE A N 1
ATOM 818 C CA . ILE A 1 101 ? -26.846 2.124 40.355 1.00 94.81 101 ILE A CA 1
ATOM 819 C C . ILE A 1 101 ? -28.306 2.576 40.234 1.00 94.81 101 ILE A C 1
ATOM 821 O O . ILE A 1 101 ? -29.005 2.671 41.245 1.00 94.81 101 ILE A O 1
ATOM 825 N N . PHE A 1 102 ? -28.787 2.827 39.016 1.00 94.56 102 PHE A N 1
ATOM 826 C CA . PHE A 1 102 ? -30.165 3.247 38.775 1.00 94.56 102 PHE A CA 1
ATOM 827 C C . PHE A 1 102 ? -31.175 2.183 39.221 1.00 94.56 102 PHE A C 1
ATOM 829 O O . PHE A 1 102 ? -32.185 2.506 39.849 1.00 94.56 102 PHE A O 1
ATOM 836 N N . GLU A 1 103 ? -30.881 0.906 38.976 1.00 95.19 103 GLU A N 1
ATOM 837 C CA . GLU A 1 103 ? -31.700 -0.210 39.444 1.00 95.19 103 GLU A CA 1
ATOM 838 C C . GLU A 1 103 ? -31.797 -0.240 40.977 1.00 95.19 103 GLU A C 1
ATOM 840 O O . GLU A 1 103 ? -32.898 -0.309 41.527 1.00 95.19 103 GLU A O 1
ATOM 845 N N . LYS A 1 104 ? -30.671 -0.084 41.684 1.00 93.38 104 LYS A N 1
ATOM 846 C CA . LYS A 1 104 ? -30.644 -0.017 43.157 1.00 93.38 104 LYS A CA 1
ATOM 847 C C . LYS A 1 104 ? -31.425 1.173 43.709 1.00 93.38 104 LYS A C 1
ATOM 849 O O . LYS A 1 104 ? -32.133 1.039 44.710 1.00 93.38 104 LYS A O 1
ATOM 854 N N . ILE A 1 105 ? -31.324 2.336 43.065 1.00 92.50 105 ILE A N 1
ATOM 855 C CA . ILE A 1 105 ? -32.115 3.519 43.430 1.00 92.50 105 ILE A CA 1
ATOM 856 C C . ILE A 1 105 ? -33.608 3.216 43.275 1.00 92.50 105 ILE A C 1
ATOM 858 O O . ILE A 1 105 ? -34.378 3.478 44.198 1.00 92.50 105 ILE A O 1
ATOM 862 N N . ASN A 1 106 ? -34.020 2.610 42.160 1.00 91.69 106 ASN A N 1
ATOM 863 C CA . ASN A 1 106 ? -35.419 2.246 41.934 1.00 91.69 106 ASN A CA 1
ATOM 864 C C . ASN A 1 106 ? -35.937 1.243 42.968 1.00 91.69 106 ASN A C 1
ATOM 866 O O . ASN A 1 106 ? -37.037 1.425 43.490 1.00 91.69 106 ASN A O 1
ATOM 870 N N . GLN A 1 107 ? -35.137 0.232 43.318 1.00 91.56 107 GLN A N 1
ATOM 871 C CA . GLN A 1 107 ? -35.466 -0.711 44.390 1.00 91.56 107 GLN A CA 1
ATOM 872 C C . GLN A 1 107 ? -35.646 0.012 45.733 1.00 91.56 107 GLN A C 1
ATOM 874 O O . GLN A 1 107 ? -36.629 -0.217 46.434 1.00 91.56 107 GLN A O 1
ATOM 879 N N . THR A 1 108 ? -34.753 0.949 46.060 1.00 88.62 108 THR A N 1
ATOM 880 C CA . THR A 1 108 ? -34.818 1.734 47.305 1.00 88.62 108 THR A CA 1
ATOM 881 C C . THR A 1 108 ? -36.059 2.628 47.346 1.00 88.62 108 THR A C 1
ATOM 883 O O . THR A 1 108 ? -36.759 2.684 48.354 1.00 88.62 108 THR A O 1
ATOM 886 N N . ILE A 1 109 ? -36.390 3.300 46.238 1.00 87.69 109 ILE A N 1
ATOM 887 C CA . ILE A 1 109 ? -37.611 4.110 46.119 1.00 87.69 109 ILE A CA 1
ATOM 888 C C . ILE A 1 109 ? -38.858 3.236 46.296 1.00 87.69 109 ILE A C 1
ATOM 890 O O . ILE A 1 109 ? -39.797 3.646 46.981 1.00 87.69 109 ILE A O 1
ATOM 894 N N . ALA A 1 110 ? -38.885 2.046 45.691 1.00 86.12 110 ALA A N 1
ATOM 895 C CA . ALA A 1 110 ? -39.998 1.112 45.828 1.00 86.12 110 ALA A CA 1
ATOM 896 C C . ALA A 1 110 ? -40.185 0.654 47.285 1.00 86.12 110 ALA A C 1
ATOM 898 O O . ALA A 1 110 ? -41.311 0.677 47.787 1.00 86.12 110 ALA A O 1
ATOM 899 N N . LEU A 1 111 ? -39.092 0.323 47.981 1.00 85.62 111 LEU A N 1
ATOM 900 C CA . LEU A 1 111 ? -39.109 -0.037 49.402 1.00 85.62 111 LEU A CA 1
ATOM 901 C C . LEU A 1 111 ? -39.602 1.119 50.281 1.00 85.62 111 LEU A C 1
ATOM 903 O O . LEU A 1 111 ? -40.542 0.936 51.049 1.00 85.62 111 LEU A O 1
ATOM 907 N N . ASN A 1 112 ? -39.074 2.331 50.101 1.00 81.12 112 ASN A N 1
ATOM 908 C CA . ASN A 1 112 ? -39.504 3.503 50.873 1.00 81.12 112 ASN A CA 1
ATOM 909 C C . ASN A 1 112 ? -40.994 3.830 50.664 1.00 81.12 112 ASN A C 1
ATOM 911 O O . ASN A 1 112 ? -41.681 4.272 51.585 1.00 81.12 112 ASN A O 1
ATOM 915 N N . ARG A 1 113 ? -41.526 3.613 49.452 1.00 76.62 113 ARG A N 1
ATOM 916 C CA . ARG A 1 113 ? -42.967 3.760 49.184 1.00 76.62 113 ARG A CA 1
ATOM 917 C C . ARG A 1 113 ? -43.790 2.717 49.940 1.00 76.62 113 ARG A C 1
ATOM 919 O O . ARG A 1 113 ? -44.830 3.072 50.488 1.00 76.62 113 ARG A O 1
ATOM 926 N N . LEU A 1 114 ? -43.332 1.466 49.986 1.00 72.56 114 LEU A N 1
ATOM 927 C CA . LEU A 1 114 ? -43.968 0.393 50.756 1.00 72.56 114 LEU A CA 1
ATOM 928 C C . LEU A 1 114 ? -43.949 0.684 52.260 1.00 72.56 114 LEU A C 1
ATOM 930 O O . LEU A 1 114 ? -44.993 0.582 52.899 1.00 72.56 114 LEU A O 1
ATOM 934 N N . GLU A 1 115 ? -42.817 1.124 52.810 1.00 69.06 115 GLU A N 1
ATOM 935 C CA . GLU A 1 115 ? -42.705 1.516 54.220 1.00 69.06 115 GLU A CA 1
ATOM 936 C C . GLU A 1 115 ? -43.610 2.706 54.555 1.00 69.06 115 GLU A C 1
ATOM 938 O O . GLU A 1 115 ? -44.325 2.680 55.554 1.00 69.06 115 GLU A O 1
ATOM 943 N N . GLY A 1 116 ? -43.672 3.720 53.688 1.00 60.31 116 GLY A N 1
ATOM 944 C CA . GLY A 1 116 ? -44.586 4.850 53.857 1.00 60.31 116 GLY A CA 1
ATOM 945 C C . GLY A 1 116 ? -46.069 4.459 53.798 1.00 60.31 116 GLY A C 1
ATOM 946 O O . GLY A 1 116 ? -46.898 5.108 54.437 1.00 60.31 116 GLY A O 1
ATOM 947 N N . ILE A 1 117 ? -46.422 3.402 53.058 1.00 59.62 117 ILE A N 1
ATOM 948 C CA . ILE A 1 117 ? -47.768 2.812 53.079 1.00 59.62 117 ILE A CA 1
ATOM 949 C C . ILE A 1 117 ? -47.973 2.027 54.379 1.00 59.62 117 ILE A C 1
ATOM 951 O O . ILE A 1 117 ? -48.974 2.249 55.054 1.00 59.62 117 ILE A O 1
ATOM 955 N N . MET A 1 118 ? -47.024 1.178 54.784 1.00 54.44 118 MET A N 1
ATOM 956 C CA . MET A 1 118 ? -47.099 0.418 56.039 1.00 54.44 118 MET A CA 1
ATOM 957 C C . MET A 1 118 ? -47.250 1.333 57.259 1.00 54.44 118 MET A C 1
ATOM 959 O O . MET A 1 118 ? -48.153 1.121 58.065 1.00 54.44 118 MET A O 1
ATOM 963 N N . MET A 1 119 ? -46.475 2.417 57.339 1.00 60.03 119 MET A N 1
ATOM 964 C CA . MET A 1 119 ? -46.590 3.428 58.394 1.00 60.03 119 MET A CA 1
ATOM 965 C C . MET A 1 119 ? -47.940 4.157 58.408 1.00 60.03 119 MET A C 1
ATOM 967 O O . MET A 1 119 ? -48.337 4.680 59.443 1.00 60.03 119 MET A O 1
ATOM 971 N N . LYS A 1 120 ? -48.659 4.229 57.280 1.00 57.53 120 LYS A N 1
ATOM 972 C CA . LYS A 1 120 ? -50.025 4.787 57.222 1.00 57.53 120 LYS A CA 1
ATOM 973 C C . LYS A 1 120 ? -51.097 3.746 57.562 1.00 57.53 120 LYS A C 1
ATOM 975 O O . LYS A 1 120 ? -52.187 4.107 58.010 1.00 57.53 120 LYS A O 1
ATOM 980 N N . VAL A 1 121 ? -50.792 2.464 57.378 1.00 53.03 121 VAL A N 1
ATOM 981 C CA . VAL A 1 121 ? -51.696 1.339 57.652 1.00 53.03 121 VAL A CA 1
ATOM 982 C C . VAL A 1 121 ? -51.619 0.879 59.121 1.00 53.03 121 VAL A C 1
ATOM 984 O O . VAL A 1 121 ? -52.633 0.499 59.704 1.00 53.03 121 VAL A O 1
ATOM 987 N N . GLU A 1 122 ? -50.466 0.982 59.785 1.00 47.44 122 GLU A N 1
ATOM 988 C CA . GLU A 1 122 ? -50.329 0.637 61.213 1.00 47.44 122 GLU A CA 1
ATOM 989 C C . GLU A 1 122 ? -51.192 1.490 62.174 1.00 47.44 122 GLU A C 1
ATOM 991 O O . GLU A 1 122 ? -51.822 0.916 63.074 1.00 47.44 122 GLU A O 1
ATOM 996 N N . PRO A 1 123 ? -51.331 2.820 61.993 1.00 49.69 123 PRO A N 1
ATOM 997 C CA . PRO A 1 123 ? -52.245 3.637 62.790 1.00 49.69 123 PRO A CA 1
ATOM 998 C C . PRO A 1 123 ? -53.717 3.258 62.582 1.00 49.69 123 PRO A C 1
ATOM 1000 O O . PRO A 1 123 ? -54.518 3.345 63.507 1.00 49.69 123 PRO A O 1
ATOM 1003 N N . SER A 1 124 ? -54.088 2.797 61.383 1.00 47.12 124 SER A N 1
ATOM 1004 C CA . SER A 1 124 ? -55.476 2.444 61.051 1.00 47.12 124 SER A CA 1
ATOM 1005 C C . SER A 1 124 ? -55.865 1.025 61.506 1.00 47.12 124 SER A C 1
ATOM 1007 O O . SER A 1 124 ? -57.023 0.781 61.862 1.00 47.12 124 SER A O 1
ATOM 1009 N N . LEU A 1 125 ? -54.906 0.097 61.615 1.00 49.69 125 LEU A N 1
ATOM 1010 C CA . LEU A 1 125 ? -55.112 -1.230 62.222 1.00 49.69 125 LEU A CA 1
ATOM 1011 C C . LEU A 1 125 ? -55.148 -1.203 63.759 1.00 49.69 125 LEU A C 1
ATOM 1013 O O . LEU A 1 125 ? -55.837 -2.008 64.390 1.00 49.69 125 LEU A O 1
ATOM 1017 N N . SER A 1 126 ? -54.438 -0.268 64.387 1.00 48.16 126 SER A N 1
ATOM 1018 C CA . SER A 1 126 ? -54.499 -0.071 65.842 1.00 48.16 126 SER A CA 1
ATOM 1019 C C . SER A 1 126 ? -55.791 0.637 66.282 1.00 48.16 126 SER A C 1
ATOM 1021 O O . SER A 1 126 ? -56.306 0.348 67.363 1.00 48.16 126 SER A O 1
ATOM 1023 N N . GLN A 1 127 ? -56.399 1.460 65.419 1.00 44.16 127 GLN A N 1
ATOM 1024 C CA . GLN A 1 127 ? -57.699 2.097 65.675 1.00 44.16 127 GLN A CA 1
ATOM 1025 C C . GLN A 1 127 ? -58.901 1.148 65.506 1.00 44.16 127 GLN A C 1
ATOM 1027 O O . GLN A 1 127 ? -59.889 1.253 66.236 1.00 44.16 127 GLN A O 1
ATOM 1032 N N . THR A 1 128 ? -58.819 0.160 64.612 1.00 43.72 128 THR A N 1
ATOM 1033 C CA . THR A 1 128 ? -59.907 -0.815 64.390 1.00 43.72 128 THR A CA 1
ATOM 1034 C C . THR A 1 128 ? -60.058 -1.833 65.529 1.00 43.72 128 THR A C 1
ATOM 1036 O O . THR A 1 128 ? -61.173 -2.289 65.799 1.00 43.72 128 THR A O 1
ATOM 1039 N N . LYS A 1 129 ? -58.995 -2.113 66.298 1.00 42.41 129 LYS A N 1
ATOM 1040 C CA . LYS A 1 129 ? -59.101 -2.910 67.539 1.00 42.41 129 LYS A CA 1
ATOM 1041 C C . LYS A 1 129 ? -59.774 -2.169 68.698 1.00 42.41 129 LYS A C 1
ATOM 1043 O O . LYS A 1 129 ? -60.295 -2.827 69.595 1.00 42.41 129 LYS A O 1
ATOM 1048 N N . TYR A 1 130 ? -59.816 -0.835 68.677 1.00 40.66 130 TYR A N 1
ATOM 1049 C CA . TYR A 1 130 ? -60.502 -0.048 69.709 1.00 40.66 130 TYR A CA 1
ATOM 1050 C C . TYR A 1 130 ? -61.995 0.171 69.399 1.00 40.66 130 TYR A C 1
ATOM 1052 O O . TYR A 1 130 ? -62.795 0.329 70.315 1.00 40.66 130 TYR A O 1
ATOM 1060 N N . CYS A 1 131 ? -62.400 0.095 68.125 1.00 41.53 131 CYS A N 1
ATOM 1061 C CA . CYS A 1 131 ? -63.795 0.307 67.717 1.00 41.53 131 CYS A CA 1
ATOM 1062 C C . CYS A 1 131 ? -64.690 -0.945 67.859 1.00 41.53 131 CYS A C 1
ATOM 1064 O O . CYS A 1 131 ? -65.910 -0.835 67.887 1.00 41.53 131 CYS A O 1
ATOM 1066 N N . SER A 1 132 ? -64.106 -2.137 68.029 1.00 42.69 132 SER A N 1
ATOM 1067 C CA . SER A 1 132 ? -64.872 -3.393 68.160 1.00 42.69 132 SER A CA 1
ATOM 1068 C C . SER A 1 132 ? -65.279 -3.738 69.603 1.00 42.69 132 SER A C 1
ATOM 1070 O O . SER A 1 132 ? -65.940 -4.745 69.822 1.00 42.69 132 SER A O 1
ATOM 1072 N N . ARG A 1 133 ? -64.879 -2.941 70.609 1.00 39.69 133 ARG A N 1
ATOM 1073 C CA . ARG A 1 133 ? -65.255 -3.150 72.028 1.00 39.69 133 ARG A CA 1
ATOM 1074 C C . ARG A 1 133 ? -66.330 -2.192 72.547 1.00 39.69 133 ARG A C 1
ATOM 1076 O O . ARG A 1 133 ? -66.743 -2.330 73.692 1.00 39.69 133 ARG A O 1
ATOM 1083 N N . VAL A 1 134 ? -66.784 -1.240 71.732 1.00 42.03 134 VAL A N 1
ATOM 1084 C CA . VAL A 1 134 ? -67.754 -0.209 72.151 1.00 42.03 134 VAL A CA 1
ATOM 1085 C C . VAL A 1 134 ? -69.166 -0.476 71.591 1.00 42.03 134 VAL A C 1
ATOM 1087 O O . VAL A 1 134 ? -70.115 0.187 71.995 1.00 42.03 134 VAL A O 1
ATOM 1090 N N . SER A 1 135 ? -69.364 -1.486 70.730 1.00 44.22 135 SER A N 1
ATOM 1091 C CA . SER A 1 135 ? -70.691 -1.797 70.165 1.00 44.22 135 SER A CA 1
ATOM 1092 C C . SER A 1 135 ? -71.593 -2.680 71.038 1.00 44.22 135 SER A C 1
ATOM 1094 O O . SER A 1 135 ? -72.780 -2.779 70.735 1.00 44.22 135 SER A O 1
ATOM 1096 N N . ASP A 1 136 ? -71.086 -3.268 72.127 1.00 45.69 136 ASP A N 1
ATOM 1097 C CA . ASP A 1 136 ? -71.866 -4.212 72.950 1.00 45.69 136 ASP A CA 1
ATOM 1098 C C . ASP A 1 136 ? -72.460 -3.587 74.226 1.00 45.69 136 ASP A C 1
ATOM 1100 O O . ASP A 1 136 ? -73.133 -4.275 74.984 1.00 45.69 136 ASP A O 1
ATOM 1104 N N . TYR A 1 137 ? -72.271 -2.280 74.459 1.00 42.75 137 TYR A N 1
ATOM 1105 C CA . TYR A 1 137 ? -72.787 -1.599 75.661 1.00 42.75 137 TYR A CA 1
ATOM 1106 C C . TYR A 1 137 ? -73.972 -0.645 75.438 1.00 42.75 137 TYR A C 1
ATOM 1108 O O . TYR A 1 137 ? -74.535 -0.165 76.414 1.00 42.75 137 TYR A O 1
ATOM 1116 N N . ASN A 1 138 ? -74.399 -0.392 74.194 1.00 44.41 138 ASN A N 1
ATOM 1117 C CA . ASN A 1 138 ? -75.444 0.606 73.897 1.00 44.41 138 ASN A CA 1
ATOM 1118 C C . ASN A 1 138 ? -76.652 0.044 73.128 1.00 44.41 138 ASN A C 1
ATOM 1120 O O . ASN A 1 138 ? -77.317 0.770 72.392 1.00 44.41 138 ASN A O 1
ATOM 1124 N N . LYS A 1 139 ? -76.956 -1.249 73.288 1.00 42.47 139 LYS A N 1
ATOM 1125 C CA . LYS A 1 139 ? -78.105 -1.909 72.642 1.00 42.47 139 LYS A CA 1
ATOM 1126 C C . LYS A 1 139 ? -79.252 -2.237 73.602 1.00 42.47 139 LYS A C 1
ATOM 1128 O O . LYS A 1 139 ? -79.984 -3.184 73.373 1.00 42.47 139 LYS A O 1
ATOM 1133 N N . GLU A 1 140 ? -79.447 -1.433 74.640 1.00 39.50 140 GLU A N 1
ATOM 1134 C CA . GLU A 1 140 ? -80.674 -1.446 75.445 1.00 39.50 140 GLU A CA 1
ATOM 1135 C C . GLU A 1 140 ? -81.045 -0.014 75.832 1.00 39.50 140 GLU A C 1
ATOM 1137 O O . GLU A 1 140 ? -80.817 0.409 76.959 1.00 39.50 140 GLU A O 1
ATOM 1142 N N . ASN A 1 141 ? -81.549 0.774 74.879 1.00 38.66 141 ASN A N 1
ATOM 1143 C CA . ASN A 1 141 ? -82.675 1.680 75.122 1.00 38.66 141 ASN A CA 1
ATOM 1144 C C . ASN A 1 141 ? -83.017 2.516 73.884 1.00 38.66 141 ASN A C 1
ATOM 1146 O O . ASN A 1 141 ? -82.144 3.093 73.246 1.00 38.66 141 ASN A O 1
ATOM 1150 N N . MET A 1 142 ? -84.328 2.643 73.665 1.00 36.94 142 MET A N 1
ATOM 1151 C CA . MET A 1 142 ? -85.030 3.587 72.784 1.00 36.94 142 MET A CA 1
ATOM 1152 C C . MET A 1 142 ? -85.235 3.167 71.318 1.00 36.94 142 MET A C 1
ATOM 1154 O O . MET A 1 142 ? -84.587 3.630 70.385 1.00 36.94 142 MET A O 1
ATOM 1158 N N . ASN A 1 143 ? -86.266 2.327 71.159 1.00 36.06 143 ASN A N 1
ATOM 1159 C CA . ASN A 1 143 ? -87.231 2.357 70.056 1.00 36.06 143 ASN A CA 1
ATOM 1160 C C . ASN A 1 143 ? -87.822 3.763 69.860 1.00 36.06 143 ASN A C 1
ATOM 1162 O O . ASN A 1 143 ? -88.238 4.358 70.849 1.00 36.06 143 ASN A O 1
ATOM 1166 N N . SER A 1 144 ? -88.010 4.197 68.608 1.00 33.56 144 SER A N 1
ATOM 1167 C CA . SER A 1 144 ? -89.341 4.429 68.001 1.00 33.56 144 SER A CA 1
ATOM 1168 C C . SER A 1 144 ? -89.253 5.286 66.732 1.00 33.56 144 SER A C 1
ATOM 1170 O O . SER A 1 144 ? -88.588 6.317 66.757 1.00 33.56 144 SER A O 1
ATOM 1172 N N . ASN A 1 145 ? -90.058 4.904 65.730 1.00 32.25 145 ASN A N 1
ATOM 1173 C CA . ASN A 1 145 ? -90.590 5.716 64.622 1.00 32.25 145 ASN A CA 1
ATOM 1174 C C . ASN A 1 145 ? -89.608 6.237 63.559 1.00 32.25 145 ASN A C 1
ATOM 1176 O O . ASN A 1 145 ? -88.533 6.718 63.869 1.00 32.25 145 ASN A O 1
ATOM 1180 N N . GLU A 1 146 ? -89.925 6.294 62.269 1.00 32.78 146 GLU A N 1
ATOM 1181 C CA . GLU A 1 146 ? -90.981 5.748 61.408 1.00 32.78 146 GLU A CA 1
ATOM 1182 C C . GLU A 1 146 ? -90.542 6.125 59.975 1.00 32.78 146 GLU A C 1
ATOM 1184 O O . GLU A 1 146 ? -89.985 7.199 59.772 1.00 32.78 146 GLU A O 1
ATOM 1189 N N . ASN A 1 147 ? -90.859 5.267 59.004 1.00 32.97 147 ASN A N 1
ATOM 1190 C CA . ASN A 1 147 ? -91.146 5.590 57.599 1.00 32.97 147 ASN A CA 1
ATOM 1191 C C . ASN A 1 147 ? -90.055 6.183 56.676 1.00 32.97 147 ASN A C 1
ATOM 1193 O O . ASN A 1 147 ? -89.713 7.356 56.720 1.00 32.97 147 ASN A O 1
ATOM 1197 N N . SER A 1 148 ? -89.660 5.328 55.718 1.00 39.22 148 SER A N 1
ATOM 1198 C CA . SER A 1 148 ? -89.817 5.526 54.264 1.00 39.22 148 SER A CA 1
ATOM 1199 C C . SER A 1 148 ? -89.397 6.876 53.673 1.00 39.22 148 SER A C 1
ATOM 1201 O O . SER A 1 148 ? -90.102 7.859 53.866 1.00 39.22 148 SER A O 1
ATOM 1203 N N . ILE A 1 149 ? -88.387 6.862 52.794 1.00 39.19 149 ILE A N 1
ATOM 1204 C CA . ILE A 1 149 ? -88.493 7.342 51.402 1.00 39.19 149 ILE A CA 1
ATOM 1205 C C . ILE A 1 149 ? -87.313 6.790 50.582 1.00 39.19 149 ILE A C 1
ATOM 1207 O O . ILE A 1 149 ? -86.167 6.757 51.030 1.00 39.19 149 ILE A O 1
ATOM 1211 N N . ASP A 1 150 ? -87.687 6.318 49.398 1.00 38.25 150 ASP A N 1
ATOM 1212 C CA . ASP A 1 150 ? -86.900 5.872 48.256 1.00 38.25 150 ASP A CA 1
ATOM 1213 C C . ASP A 1 150 ? -85.913 6.915 47.700 1.00 38.25 150 ASP A C 1
ATOM 1215 O O . ASP A 1 150 ? -86.123 8.112 47.845 1.00 38.25 150 ASP A O 1
ATOM 1219 N N . GLU A 1 151 ? -84.884 6.418 46.998 1.00 40.09 151 GLU A N 1
ATOM 1220 C CA . GLU A 1 151 ? -84.369 6.857 45.675 1.00 40.09 151 GLU A CA 1
ATOM 1221 C C . GLU A 1 151 ? -82.863 6.538 45.568 1.00 40.09 151 GLU A C 1
ATOM 1223 O O . GLU A 1 151 ? -82.026 7.034 46.314 1.00 40.09 151 GLU A O 1
ATOM 1228 N N . ALA A 1 152 ? -82.519 5.48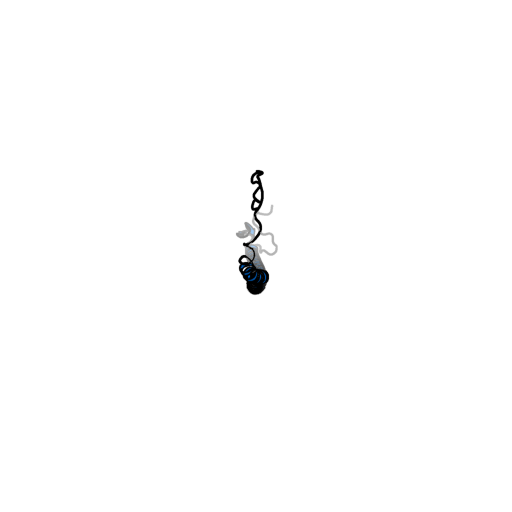3 44.822 1.00 37.12 152 ALA A N 1
ATOM 1229 C CA . ALA A 1 152 ? -82.028 5.527 43.434 1.00 37.12 152 ALA A CA 1
ATOM 1230 C C . ALA A 1 152 ? -80.532 5.922 43.323 1.00 37.12 152 ALA A C 1
ATOM 1232 O O . ALA A 1 152 ? -80.119 7.025 43.643 1.00 37.12 152 ALA A O 1
ATOM 1233 N N . PHE A 1 153 ? -79.640 4.963 43.055 1.00 36.50 153 PHE A N 1
ATOM 1234 C CA . PHE A 1 153 ? -79.197 4.491 41.725 1.00 36.50 153 PHE A CA 1
ATOM 1235 C C . PHE A 1 153 ? -78.052 5.310 41.077 1.00 36.50 153 PHE A C 1
ATOM 1237 O O . PHE A 1 153 ? -78.260 6.326 40.431 1.00 36.50 153 PHE A O 1
ATOM 1244 N N . ILE A 1 154 ? -76.831 4.785 41.252 1.00 46.94 154 ILE A N 1
ATOM 1245 C CA . ILE A 1 154 ? -75.746 4.513 40.276 1.00 46.94 154 ILE A CA 1
ATOM 1246 C C . ILE A 1 154 ? -75.637 5.384 39.001 1.00 46.94 154 ILE A C 1
ATOM 1248 O O . ILE A 1 154 ? -76.467 5.250 38.104 1.00 46.94 154 ILE A O 1
ATOM 1252 N N . LYS A 1 155 ? -74.480 6.060 38.835 1.00 39.94 155 LYS A N 1
ATOM 1253 C CA . LYS A 1 155 ? -73.554 6.105 37.656 1.00 39.94 155 LYS A CA 1
ATOM 1254 C C . LYS A 1 155 ? -72.586 7.300 37.843 1.00 39.94 155 LYS A C 1
ATOM 1256 O O . LYS A 1 155 ? -73.006 8.315 38.373 1.00 39.94 155 LYS A O 1
ATOM 1261 N N . LEU A 1 156 ? -71.281 7.255 37.551 1.00 39.47 156 LEU A N 1
ATOM 1262 C CA . LEU A 1 156 ? -70.608 7.118 36.247 1.00 39.47 156 LEU A CA 1
ATOM 1263 C C . LEU A 1 156 ? -69.106 6.810 36.495 1.00 39.47 156 LEU A C 1
ATOM 1265 O O . LEU A 1 156 ? -68.517 7.383 37.405 1.00 39.47 156 LEU A O 1
ATOM 1269 N N . GLU A 1 157 ? -68.553 5.773 35.848 1.00 39.88 157 GLU A N 1
ATOM 1270 C CA . GLU A 1 157 ? -67.502 5.843 34.794 1.00 39.88 157 GLU A CA 1
ATOM 1271 C C . GLU A 1 157 ? -66.109 6.275 35.316 1.00 39.88 157 GLU A C 1
ATOM 1273 O O . GLU A 1 157 ? -65.932 7.348 35.868 1.00 39.88 157 GLU A O 1
ATOM 1278 N N . GLY A 1 158 ? -65.054 5.458 35.258 1.00 42.44 158 GLY A N 1
ATOM 1279 C CA . GLY A 1 158 ? -64.559 4.761 34.071 1.00 42.44 158 GLY A CA 1
ATOM 1280 C C . GLY A 1 158 ? -63.454 5.606 33.428 1.00 42.44 158 GLY A C 1
ATOM 1281 O O . GLY A 1 158 ? -63.710 6.284 32.441 1.00 42.44 158 GLY A O 1
ATOM 1282 N N . ILE A 1 159 ? -62.240 5.609 33.998 1.00 40.09 159 ILE A N 1
ATOM 1283 C CA . ILE A 1 159 ? -61.095 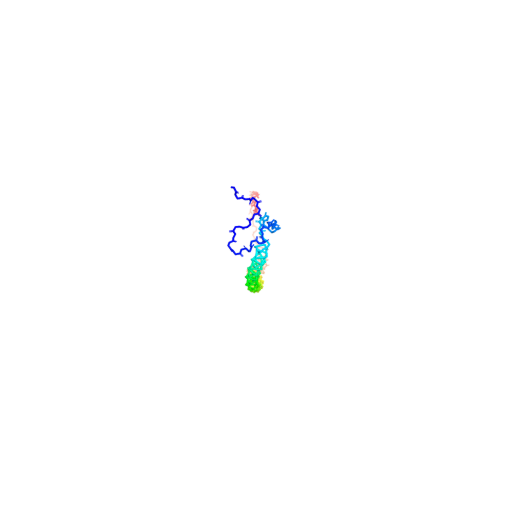6.332 33.419 1.00 40.09 159 ILE A CA 1
ATOM 1284 C C . ILE A 1 159 ? -60.242 5.355 32.608 1.00 40.09 159 ILE A C 1
ATOM 1286 O O . ILE A 1 159 ? -59.661 4.411 33.142 1.00 40.09 159 ILE A O 1
ATOM 1290 N N . ASN A 1 160 ? -60.226 5.626 31.303 1.00 40.12 160 ASN A N 1
ATOM 1291 C CA . ASN A 1 160 ? -59.384 5.035 30.273 1.00 40.12 160 ASN A CA 1
ATOM 1292 C C . ASN A 1 160 ? -57.889 5.167 30.592 1.00 40.12 160 ASN A C 1
ATOM 1294 O O . ASN A 1 160 ? -57.417 6.227 30.999 1.00 40.12 160 ASN A O 1
ATOM 1298 N N . LEU A 1 161 ? -57.160 4.092 30.297 1.00 40.59 161 LEU A N 1
ATOM 1299 C CA . LEU A 1 161 ? -55.715 4.074 30.095 1.00 40.59 161 LEU A CA 1
ATOM 1300 C C . LEU A 1 161 ? -55.377 4.725 28.748 1.00 40.59 161 LEU A C 1
ATOM 1302 O O . LEU A 1 161 ? -55.844 4.248 27.712 1.00 40.59 161 LEU A O 1
ATOM 1306 N N . VAL A 1 162 ? -54.523 5.749 28.780 1.00 48.84 162 VAL A N 1
ATOM 1307 C CA . VAL A 1 162 ? -53.485 6.013 27.769 1.00 48.84 162 VAL A CA 1
ATOM 1308 C C . VAL A 1 162 ? -52.214 6.378 28.519 1.00 48.84 162 VAL A C 1
ATOM 1310 O O . VAL A 1 162 ? -52.314 7.228 29.433 1.00 48.84 162 VAL A O 1
#

Organism: NCBI:txid392033

Radius of gyration: 58.73 Å; chains: 1; bounding box: 130×22×139 Å

Foldseek 3Di:
DPDPFADPDPPDPPVQGGWDQAPVPRDTDTPVVSVVVVVVVVVVVVVVVVVVVVVVVVVVVVVVVVVVVVVVVVVVVVVVVVVVVVVVVVVVVVVVVVVVVVVVVVVVVVVVVVVVVVVVVVVVVVVVVVVVVPVPPPPDDDDDDDDDDDDDDDDDDDDDDD

pLDDT: mean 74.01, std 23.64, range [32.25, 98.44]